Protein AF-A0A268QUN2-F1 (afdb_monomer)

Sequence (66 aa):
SSPSRVNIHALDPVYIVAKISFTPFMDRINVWEVLRNTLTREKGLGGIETRGVLRIGMPYKTKAND

Secondary structure (DSSP, 8-state):
--TT-----THHHHHHHHHHHTS-TTS---HHHHHHTSSSGGGG-------------PPP------

Organism: Shouchella clausii (NCBI:txid79880)

Structure (mmCIF, N/CA/C/O backbone):
data_AF-A0A268QUN2-F1
#
_entry.id   AF-A0A268QUN2-F1
#
loop_
_atom_site.group_PDB
_atom_site.id
_atom_site.type_symbol
_atom_site.label_atom_id
_atom_site.label_alt_id
_atom_site.label_comp_id
_atom_site.label_asym_id
_atom_site.label_entity_id
_atom_site.label_seq_id
_atom_site.pdbx_PDB_ins_code
_atom_site.Cartn_x
_atom_site.Cartn_y
_atom_site.Cartn_z
_atom_site.occupancy
_atom_site.B_iso_or_equiv
_atom_site.auth_seq_id
_atom_site.auth_comp_id
_atom_site.auth_asym_id
_atom_site.auth_atom_id
_atom_site.pdbx_PDB_model_num
ATOM 1 N N . SER A 1 1 ? 12.383 -2.119 -2.160 1.00 52.62 1 SER A N 1
ATOM 2 C CA . SER A 1 1 ? 13.328 -2.454 -3.249 1.00 52.62 1 SER A CA 1
ATOM 3 C C . SER A 1 1 ? 12.566 -3.174 -4.354 1.00 52.62 1 SER A C 1
ATOM 5 O O . SER A 1 1 ? 11.651 -3.916 -4.024 1.00 52.62 1 SER A O 1
ATOM 7 N N . SER A 1 2 ? 12.891 -2.956 -5.637 1.00 60.69 2 SER A N 1
ATOM 8 C CA . SER A 1 2 ? 12.368 -3.790 -6.736 1.00 60.69 2 SER A CA 1
ATOM 9 C C . SER A 1 2 ? 13.338 -4.962 -6.973 1.00 60.69 2 SER A C 1
ATOM 11 O O . SER A 1 2 ? 14.488 -4.703 -7.337 1.00 60.69 2 SER A O 1
ATOM 13 N N . PRO A 1 3 ? 12.930 -6.232 -6.779 1.00 65.88 3 PRO A N 1
ATOM 14 C CA . PRO A 1 3 ? 13.787 -7.403 -6.984 1.00 65.88 3 PRO A CA 1
ATOM 15 C C . PRO A 1 3 ? 14.204 -7.522 -8.444 1.00 65.88 3 PRO A C 1
ATOM 17 O O . PRO A 1 3 ? 15.330 -7.901 -8.750 1.00 65.88 3 PRO A O 1
ATOM 20 N N . SER A 1 4 ? 13.303 -7.124 -9.345 1.00 78.06 4 SER A N 1
ATOM 21 C CA . SER A 1 4 ? 13.517 -7.095 -10.788 1.00 78.06 4 SER A CA 1
ATOM 22 C C . SER A 1 4 ? 14.370 -5.911 -11.254 1.00 78.06 4 SER A C 1
ATOM 24 O O . SER A 1 4 ? 14.534 -5.741 -12.458 1.00 78.06 4 SER A O 1
ATOM 26 N N . ARG A 1 5 ? 14.906 -5.093 -10.331 1.00 72.44 5 ARG A N 1
ATOM 27 C CA . ARG A 1 5 ? 15.729 -3.905 -10.626 1.00 72.44 5 ARG A CA 1
ATOM 28 C C . ARG A 1 5 ? 15.054 -2.945 -11.612 1.00 72.44 5 ARG A C 1
ATOM 30 O O . ARG A 1 5 ? 15.725 -2.319 -12.428 1.00 72.44 5 ARG A O 1
ATOM 37 N N . VAL A 1 6 ? 13.728 -2.829 -11.535 1.00 75.00 6 VAL A N 1
ATOM 38 C CA . VAL A 1 6 ? 12.980 -1.847 -12.324 1.00 75.00 6 VAL A CA 1
ATOM 39 C C . VAL A 1 6 ? 12.878 -0.531 -11.562 1.00 75.00 6 VAL A C 1
ATOM 41 O O . VAL A 1 6 ? 12.789 -0.515 -10.330 1.00 75.00 6 VAL A O 1
ATOM 44 N N . ASN A 1 7 ? 12.883 0.578 -12.300 1.00 77.56 7 ASN A N 1
ATOM 45 C CA . ASN A 1 7 ? 12.647 1.898 -11.730 1.00 77.56 7 ASN A CA 1
ATOM 46 C C . ASN A 1 7 ? 11.211 1.959 -11.205 1.00 77.56 7 ASN A C 1
ATOM 48 O O . ASN A 1 7 ? 10.265 1.967 -11.992 1.00 77.56 7 ASN A O 1
ATOM 52 N N . ILE A 1 8 ? 11.060 1.974 -9.879 1.00 80.69 8 ILE A N 1
ATOM 53 C CA . ILE A 1 8 ? 9.758 2.158 -9.2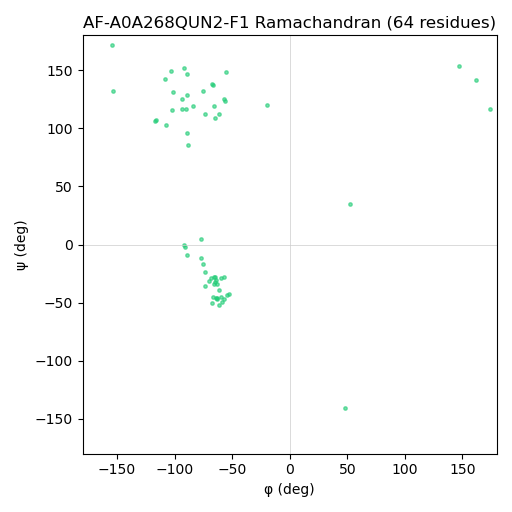42 1.00 80.69 8 ILE A CA 1
ATOM 54 C C . ILE A 1 8 ? 9.344 3.618 -9.350 1.00 80.69 8 ILE A C 1
ATOM 56 O O . ILE A 1 8 ? 10.128 4.525 -9.059 1.00 80.69 8 ILE A O 1
ATOM 60 N N . HIS A 1 9 ? 8.107 3.852 -9.765 1.00 85.25 9 HIS A N 1
ATOM 61 C CA . HIS A 1 9 ? 7.574 5.200 -9.805 1.00 85.25 9 HIS A CA 1
ATOM 62 C C . HIS A 1 9 ? 7.427 5.753 -8.380 1.00 85.25 9 HIS A C 1
ATOM 64 O O . HIS A 1 9 ? 6.942 5.061 -7.486 1.00 85.25 9 HIS A O 1
ATOM 70 N N . ALA A 1 10 ? 7.806 7.016 -8.161 1.00 86.00 10 ALA A N 1
ATOM 71 C CA . ALA A 1 10 ? 7.793 7.634 -6.830 1.00 86.00 10 ALA A CA 1
ATOM 72 C C . ALA A 1 10 ? 6.395 7.656 -6.179 1.00 86.00 10 ALA A C 1
ATOM 74 O O . ALA A 1 10 ? 6.275 7.594 -4.958 1.00 86.00 10 ALA A O 1
ATOM 75 N N . LEU A 1 11 ? 5.337 7.698 -6.994 1.00 85.44 11 LEU A N 1
ATOM 76 C CA . LEU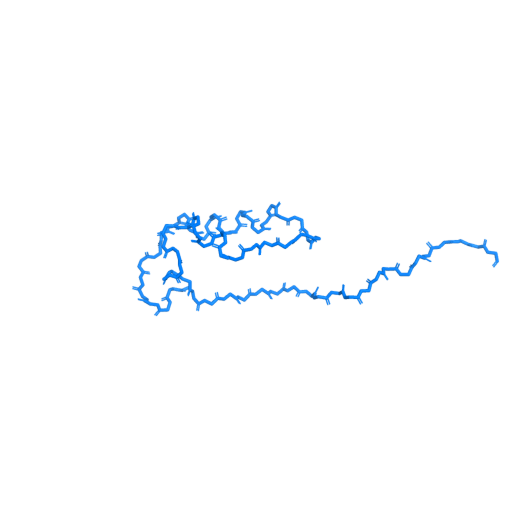 A 1 11 ? 3.944 7.656 -6.535 1.00 85.44 11 LEU A CA 1
ATOM 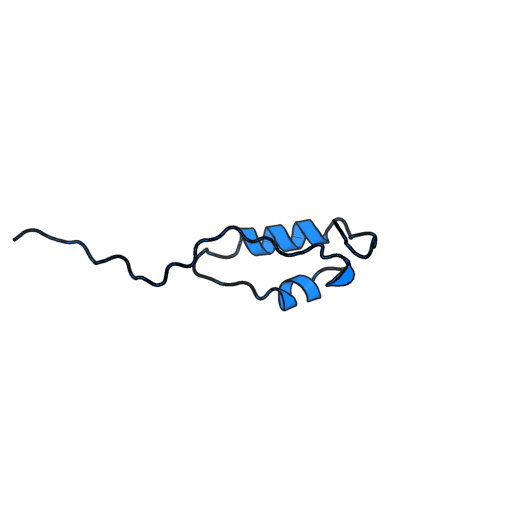77 C C . LEU A 1 11 ? 3.497 6.270 -6.047 1.00 85.44 11 LEU A C 1
ATOM 79 O O . LEU A 1 11 ? 2.575 6.187 -5.244 1.00 85.44 11 LEU A O 1
ATOM 83 N N . ASP A 1 12 ? 4.131 5.185 -6.493 1.00 86.44 12 ASP A N 1
ATOM 84 C CA . ASP A 1 12 ? 3.688 3.824 -6.172 1.00 86.44 12 ASP A CA 1
ATOM 85 C C . ASP A 1 12 ? 3.717 3.520 -4.667 1.00 86.44 12 ASP A C 1
ATOM 87 O O . ASP A 1 12 ? 2.681 3.122 -4.128 1.00 86.44 12 ASP A O 1
ATOM 91 N N . PRO A 1 13 ? 4.832 3.739 -3.937 1.00 85.44 13 PRO A N 1
ATOM 92 C CA . PRO A 1 13 ? 4.836 3.554 -2.489 1.00 85.44 13 PRO A CA 1
ATOM 93 C C . PRO A 1 13 ? 3.915 4.550 -1.773 1.00 85.44 13 PRO A C 1
ATOM 95 O O . PRO A 1 13 ? 3.304 4.181 -0.774 1.00 85.44 13 PRO A O 1
ATOM 98 N N . VAL A 1 14 ? 3.756 5.776 -2.289 1.00 88.12 14 VAL A N 1
ATOM 99 C CA . VAL A 1 14 ? 2.845 6.784 -1.713 1.00 88.12 14 VAL A CA 1
ATOM 100 C C . VAL A 1 14 ? 1.396 6.298 -1.773 1.00 88.12 14 VAL A C 1
ATOM 102 O O . VAL A 1 14 ? 0.685 6.351 -0.771 1.00 88.12 14 VAL A O 1
ATOM 105 N N . TYR A 1 15 ? 0.971 5.765 -2.920 1.00 89.00 15 TYR A N 1
ATOM 106 C CA . TYR A 1 15 ? -0.367 5.211 -3.109 1.00 89.00 15 TYR A CA 1
ATOM 107 C C . TYR A 1 15 ? -0.613 3.987 -2.217 1.00 89.00 15 TYR A C 1
ATOM 109 O O . TYR A 1 15 ? -1.644 3.910 -1.547 1.00 89.00 15 TYR A O 1
ATOM 117 N N . ILE A 1 16 ? 0.346 3.051 -2.168 1.00 86.25 16 ILE A N 1
ATOM 118 C CA . ILE A 1 16 ? 0.260 1.844 -1.330 1.00 86.25 16 ILE A CA 1
ATOM 119 C C . ILE A 1 16 ? 0.103 2.228 0.146 1.00 86.25 16 ILE A C 1
ATOM 121 O O . ILE A 1 16 ? -0.801 1.729 0.816 1.00 86.25 16 ILE A O 1
ATOM 125 N N . VAL A 1 17 ? 0.953 3.130 0.645 1.00 86.19 17 VAL A N 1
ATOM 126 C CA . VAL A 1 17 ? 0.909 3.582 2.042 1.00 86.19 17 VAL A CA 1
ATOM 127 C C . VAL A 1 17 ? -0.405 4.290 2.335 1.00 86.19 17 VAL A C 1
ATOM 129 O O . VAL A 1 17 ? -1.055 3.937 3.311 1.00 86.19 17 VAL A O 1
ATOM 132 N N . ALA A 1 18 ? -0.851 5.212 1.478 1.00 87.75 18 ALA A N 1
ATOM 133 C CA . ALA A 1 18 ? -2.128 5.893 1.665 1.00 87.75 18 ALA A CA 1
ATOM 134 C C . ALA A 1 18 ? -3.288 4.892 1.762 1.00 87.75 18 ALA A C 1
ATOM 136 O O . ALA A 1 18 ? -4.088 4.955 2.695 1.00 87.75 18 ALA A O 1
ATOM 137 N N . LYS A 1 19 ? -3.353 3.912 0.851 1.00 87.75 19 LYS A N 1
ATOM 138 C CA . LYS A 1 19 ? -4.415 2.902 0.876 1.00 87.75 19 LYS A CA 1
ATOM 139 C C . LYS A 1 19 ? -4.388 2.074 2.164 1.00 87.75 19 LYS A C 1
ATOM 141 O O . LYS A 1 19 ? -5.452 1.801 2.714 1.00 87.75 19 LYS A O 1
ATOM 146 N N . ILE A 1 20 ? -3.205 1.715 2.662 1.00 85.44 20 ILE A N 1
ATOM 147 C CA . ILE A 1 20 ? -3.043 0.988 3.930 1.00 85.44 20 ILE A CA 1
ATOM 148 C C . ILE A 1 20 ? -3.446 1.854 5.125 1.00 85.44 20 ILE A C 1
ATOM 150 O O . ILE A 1 20 ? -4.258 1.423 5.937 1.00 85.44 20 ILE A O 1
ATOM 154 N N . SER A 1 21 ? -2.930 3.078 5.216 1.00 86.31 21 SER A N 1
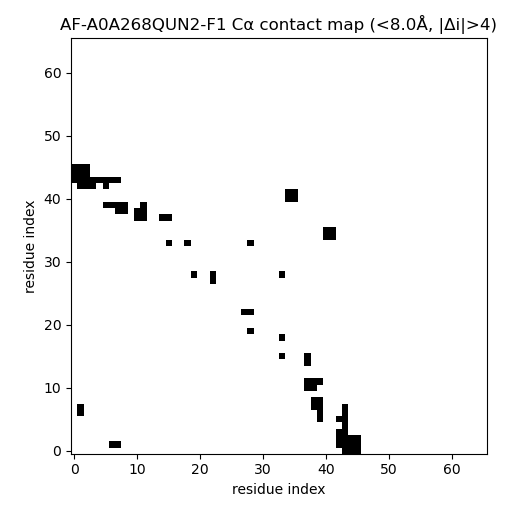ATOM 155 C CA . SER A 1 21 ? -3.176 3.991 6.336 1.00 86.31 21 SER A CA 1
ATOM 156 C C . SER A 1 21 ? -4.639 4.415 6.465 1.00 86.31 21 SER A C 1
ATOM 158 O O . SER A 1 21 ? -5.094 4.666 7.577 1.00 86.31 21 SER A O 1
ATOM 160 N N . PHE A 1 22 ? -5.377 4.484 5.353 1.00 87.25 22 PHE A N 1
ATOM 161 C CA . PHE A 1 22 ? -6.800 4.833 5.349 1.00 87.25 22 PHE A CA 1
ATOM 162 C C . PHE A 1 22 ? -7.745 3.628 5.428 1.00 87.25 22 PHE A C 1
ATOM 164 O O . PHE A 1 22 ? -8.959 3.821 5.441 1.00 87.25 22 PHE A O 1
ATOM 171 N N . THR A 1 23 ? -7.231 2.397 5.488 1.00 84.31 23 THR A N 1
ATOM 172 C CA . THR A 1 23 ? -8.081 1.217 5.682 1.00 84.31 23 THR A CA 1
ATOM 173 C C . THR A 1 23 ? -8.170 0.885 7.175 1.00 84.31 23 THR A C 1
ATOM 175 O O . THR A 1 23 ? -7.130 0.716 7.816 1.00 84.31 23 THR A O 1
ATOM 178 N N . PRO A 1 24 ? -9.382 0.786 7.756 1.00 84.12 24 PRO A N 1
ATOM 179 C CA . PRO A 1 24 ? -9.556 0.368 9.143 1.00 84.12 24 PRO A CA 1
ATOM 180 C C . PRO A 1 24 ? -8.896 -0.983 9.426 1.00 84.12 24 PRO A C 1
ATOM 182 O O . PRO A 1 24 ? -8.897 -1.874 8.585 1.00 84.12 24 PRO A O 1
ATOM 185 N N . PHE A 1 25 ? -8.415 -1.179 10.654 1.00 79.62 25 PHE A N 1
ATOM 186 C CA . PHE A 1 25 ? -7.797 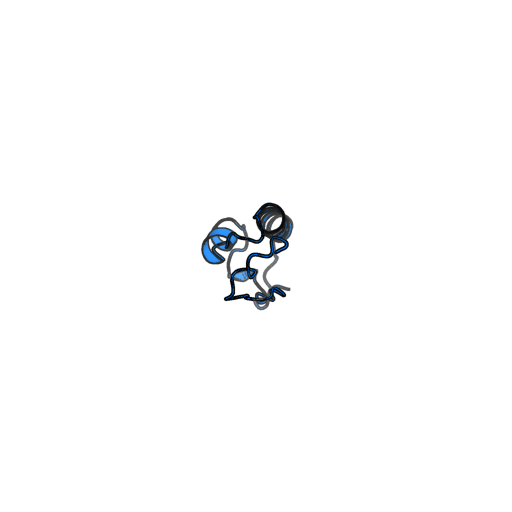-2.445 11.081 1.00 79.62 25 PHE A CA 1
ATOM 187 C C . PHE A 1 25 ? -8.718 -3.674 10.911 1.00 79.62 25 PHE A C 1
ATOM 189 O O . PHE A 1 25 ? -8.231 -4.790 10.735 1.00 79.62 25 PHE A O 1
ATOM 196 N N . MET A 1 26 ? -10.038 -3.476 10.969 1.00 84.31 26 MET A N 1
ATOM 197 C CA . MET A 1 26 ? -11.025 -4.549 10.797 1.00 84.31 26 MET A CA 1
ATOM 198 C C . MET A 1 26 ? -11.178 -4.987 9.335 1.00 84.31 26 MET A C 1
ATOM 200 O O . MET A 1 26 ? -11.694 -6.074 9.077 1.00 84.31 26 MET A O 1
ATOM 204 N N . ASP A 1 27 ? -10.698 -4.171 8.396 1.00 80.19 27 ASP A N 1
ATOM 205 C CA . ASP A 1 27 ? -10.831 -4.397 6.967 1.00 80.19 27 ASP A CA 1
ATOM 206 C C . ASP A 1 27 ? -9.526 -4.919 6.367 1.00 80.19 27 ASP A C 1
ATOM 208 O O . ASP A 1 27 ? -8.414 -4.636 6.818 1.00 80.19 27 ASP A O 1
ATOM 212 N N . ARG A 1 28 ? -9.667 -5.720 5.312 1.00 82.06 28 ARG A N 1
ATOM 213 C CA . ARG A 1 28 ? -8.534 -6.267 4.564 1.00 82.06 28 ARG A CA 1
ATOM 214 C C . ARG A 1 28 ? -8.444 -5.600 3.209 1.00 82.06 28 ARG A C 1
ATOM 216 O O . ARG A 1 28 ? -9.451 -5.381 2.544 1.00 82.06 28 ARG A O 1
ATOM 223 N N . ILE A 1 29 ? -7.215 -5.362 2.772 1.00 83.56 29 ILE A N 1
ATOM 224 C CA . ILE A 1 29 ? -6.940 -4.803 1.454 1.00 83.56 29 ILE A CA 1
ATOM 225 C C . ILE A 1 29 ? -6.508 -5.929 0.526 1.00 83.56 29 ILE A C 1
ATOM 227 O O . ILE A 1 29 ? -5.623 -6.722 0.858 1.00 83.56 29 ILE A O 1
ATOM 231 N N . ASN A 1 30 ? -7.113 -5.992 -0.658 1.00 84.75 30 ASN A N 1
ATOM 232 C CA . ASN A 1 30 ? -6.675 -6.914 -1.690 1.00 84.75 30 ASN A CA 1
ATOM 233 C C . ASN A 1 30 ? -5.363 -6.412 -2.311 1.00 84.75 30 ASN A C 1
ATOM 235 O O . ASN A 1 30 ? -5.334 -5.405 -3.016 1.00 84.75 30 ASN A O 1
ATOM 239 N N . VAL A 1 31 ? -4.278 -7.147 -2.075 1.00 81.81 31 VAL A N 1
ATOM 240 C CA . VAL A 1 31 ? -2.942 -6.842 -2.607 1.00 81.81 31 VAL A CA 1
ATOM 241 C C . VAL A 1 31 ? -2.958 -6.662 -4.128 1.00 81.81 31 VAL A C 1
ATOM 243 O O . VAL A 1 31 ? -2.358 -5.723 -4.641 1.00 81.81 31 VAL A O 1
ATOM 246 N N . TRP A 1 32 ? -3.672 -7.518 -4.861 1.00 82.56 32 TRP A N 1
ATOM 247 C CA . TRP A 1 32 ? -3.728 -7.442 -6.321 1.00 82.56 32 TRP A CA 1
ATOM 248 C C . TRP A 1 32 ? -4.423 -6.179 -6.816 1.00 82.56 32 TRP A C 1
ATOM 250 O O . TRP A 1 32 ? -4.049 -5.643 -7.853 1.00 82.56 32 TRP A O 1
ATOM 260 N N . GLU A 1 33 ? -5.428 -5.694 -6.093 1.00 82.00 33 GLU A N 1
ATOM 261 C CA . GLU A 1 33 ? -6.094 -4.433 -6.420 1.00 82.00 33 GLU A CA 1
ATOM 262 C C . GLU A 1 33 ? -5.153 -3.245 -6.236 1.00 82.00 33 GLU A C 1
ATOM 264 O O . GLU A 1 33 ? -5.028 -2.413 -7.132 1.00 82.00 33 GLU A O 1
ATOM 269 N N . VAL A 1 34 ? -4.426 -3.218 -5.119 1.00 83.56 34 VAL A N 1
ATOM 270 C CA . VAL A 1 34 ? -3.442 -2.171 -4.835 1.00 83.56 34 VAL A CA 1
ATOM 271 C C . VAL A 1 34 ? -2.353 -2.143 -5.903 1.00 83.56 34 VAL A C 1
ATOM 273 O O . VAL A 1 34 ? -2.034 -1.075 -6.414 1.00 83.56 34 VAL A O 1
ATOM 276 N N . LEU A 1 35 ? -1.822 -3.307 -6.285 1.00 83.75 35 LEU A N 1
ATOM 277 C CA . LEU A 1 35 ? -0.760 -3.414 -7.288 1.00 83.75 35 LEU A CA 1
ATOM 278 C C . LEU A 1 35 ? -1.231 -3.084 -8.707 1.00 83.75 35 LEU A C 1
ATOM 280 O O . LEU A 1 35 ? -0.455 -2.558 -9.495 1.00 83.75 35 LEU A O 1
ATOM 284 N N . ARG A 1 36 ? -2.492 -3.358 -9.065 1.00 83.44 36 ARG A N 1
ATOM 285 C CA . ARG A 1 36 ? -3.023 -2.949 -10.378 1.00 83.44 36 ARG A CA 1
ATOM 286 C C . ARG A 1 36 ? -3.094 -1.432 -10.530 1.00 83.44 36 ARG A C 1
ATOM 288 O O . ARG A 1 36 ? -2.997 -0.943 -11.655 1.00 83.44 36 ARG A O 1
ATOM 295 N N . ASN A 1 37 ? -3.253 -0.727 -9.413 1.00 81.50 37 ASN A N 1
ATOM 296 C CA . ASN A 1 37 ? -3.373 0.724 -9.363 1.00 81.50 37 ASN A CA 1
ATOM 297 C C . ASN A 1 37 ? -2.022 1.441 -9.187 1.00 81.50 37 ASN A C 1
ATOM 299 O O . ASN A 1 37 ? -1.994 2.670 -9.193 1.00 81.50 37 ASN A O 1
ATOM 303 N N . THR A 1 38 ? -0.907 0.712 -9.059 1.00 81.94 38 THR A N 1
ATOM 304 C CA . THR A 1 38 ? 0.443 1.291 -9.121 1.00 81.94 38 THR A CA 1
ATOM 305 C C . THR A 1 38 ? 0.993 1.262 -10.548 1.00 81.94 38 THR A C 1
ATOM 307 O O . THR A 1 38 ? 0.637 0.409 -11.362 1.00 81.94 38 THR A O 1
ATOM 310 N N . LEU A 1 39 ? 1.882 2.199 -10.879 1.00 79.56 39 LEU A N 1
ATOM 311 C CA . LEU A 1 39 ? 2.435 2.345 -12.228 1.00 79.56 39 LEU A CA 1
ATOM 312 C C . LEU A 1 39 ? 3.449 1.240 -12.560 1.00 79.56 39 LEU A C 1
ATOM 314 O O . LEU A 1 39 ? 3.486 0.755 -13.690 1.00 79.56 39 LEU A O 1
ATOM 318 N N . THR A 1 40 ? 4.230 0.794 -11.574 1.00 77.31 40 THR A N 1
ATOM 319 C CA . THR A 1 40 ? 5.244 -0.272 -11.724 1.00 77.31 40 THR A CA 1
ATOM 320 C C . THR A 1 40 ? 4.671 -1.674 -11.480 1.00 77.31 40 THR A C 1
ATOM 322 O O . THR A 1 40 ? 5.337 -2.677 -11.755 1.00 77.31 40 THR A O 1
ATOM 325 N N . ARG A 1 41 ? 3.427 -1.752 -10.988 1.00 80.25 41 ARG A N 1
ATOM 326 C CA . ARG A 1 41 ? 2.677 -2.983 -10.709 1.00 80.25 41 ARG A CA 1
ATOM 327 C C . ARG A 1 41 ? 3.486 -4.028 -9.924 1.00 80.25 41 ARG A C 1
ATOM 329 O O . ARG A 1 41 ? 4.245 -3.686 -9.017 1.00 80.25 41 ARG A O 1
ATOM 336 N N . GLU A 1 42 ? 3.334 -5.308 -10.257 1.00 76.56 42 GLU A N 1
ATOM 337 C CA . GLU A 1 42 ? 3.999 -6.437 -9.604 1.00 76.56 42 GLU A CA 1
ATOM 338 C C . GLU A 1 42 ? 5.523 -6.443 -9.789 1.00 76.56 42 GLU A C 1
ATOM 340 O O . GLU A 1 42 ? 6.248 -6.910 -8.915 1.00 76.56 42 GLU A O 1
ATOM 345 N N . LYS A 1 43 ? 6.035 -5.865 -10.883 1.00 73.44 43 LYS A N 1
ATOM 346 C CA . LYS A 1 43 ? 7.479 -5.833 -11.188 1.00 73.44 43 LYS A CA 1
ATOM 347 C C . LYS A 1 43 ? 8.257 -4.937 -10.220 1.00 73.44 43 LYS A C 1
ATOM 349 O O . LYS A 1 43 ? 9.439 -5.161 -9.950 1.00 73.44 43 LYS A O 1
ATOM 354 N N . GLY A 1 44 ? 7.595 -3.915 -9.682 1.00 69.69 44 GLY A N 1
ATOM 355 C CA . GLY A 1 44 ? 8.166 -3.008 -8.690 1.00 69.69 44 GLY A CA 1
ATOM 356 C C . GLY A 1 44 ? 8.234 -3.588 -7.276 1.00 69.69 44 GLY A C 1
ATOM 357 O O . GLY A 1 44 ? 8.884 -2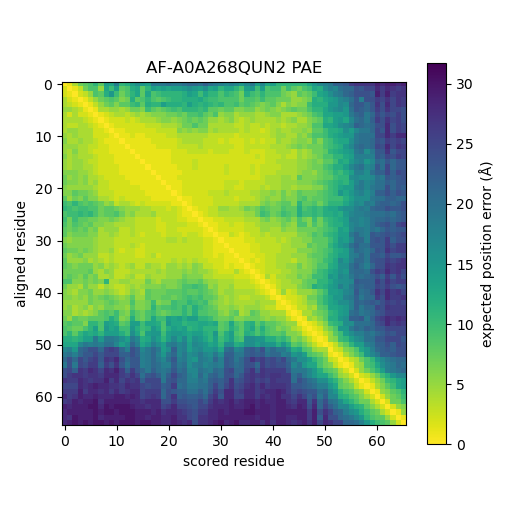.994 -6.413 1.00 69.69 44 GLY A O 1
ATOM 358 N N . LEU A 1 45 ? 7.582 -4.727 -7.020 1.00 71.94 45 LEU A N 1
ATOM 359 C CA . LEU A 1 45 ? 7.341 -5.210 -5.667 1.00 71.94 45 LEU A CA 1
ATOM 360 C C . LEU A 1 45 ? 8.420 -6.188 -5.184 1.00 71.94 45 LEU A C 1
ATOM 362 O O . LEU A 1 45 ? 8.575 -7.287 -5.703 1.00 71.94 45 LEU A O 1
ATOM 366 N N . GLY A 1 46 ? 9.130 -5.762 -4.136 1.00 65.38 46 GLY A N 1
ATOM 367 C CA . GLY A 1 46 ? 10.157 -6.493 -3.374 1.00 65.38 46 GLY A CA 1
ATOM 368 C C . GLY A 1 46 ? 9.735 -7.844 -2.817 1.00 65.38 46 GLY A C 1
ATOM 369 O O . GLY A 1 46 ? 10.484 -8.816 -2.803 1.00 65.38 46 GLY A O 1
ATOM 370 N N . GLY A 1 47 ? 8.531 -7.816 -2.270 1.00 62.75 47 GLY A N 1
ATOM 371 C CA . GLY A 1 47 ? 8.064 -8.671 -1.198 1.00 62.75 47 GLY A CA 1
ATOM 372 C C . GLY A 1 47 ? 7.090 -7.855 -0.352 1.00 62.75 47 GLY A C 1
ATOM 373 O O . GLY A 1 47 ? 7.139 -6.622 -0.347 1.00 62.75 47 GLY A O 1
ATOM 374 N N . ILE A 1 48 ? 6.167 -8.539 0.312 1.00 62.31 48 ILE A N 1
ATOM 375 C CA . ILE A 1 48 ? 5.144 -7.926 1.156 1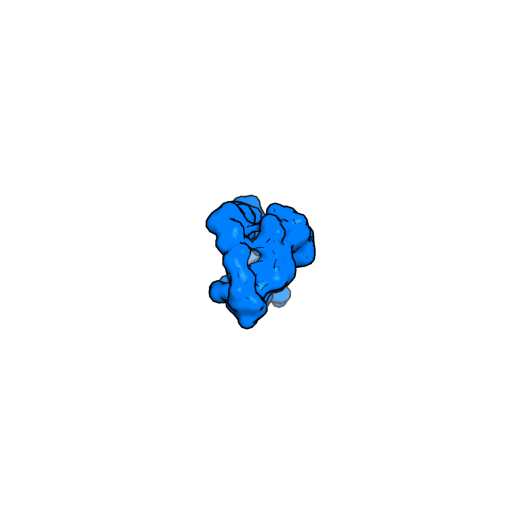.00 62.31 48 ILE A CA 1
ATOM 376 C C . ILE A 1 48 ? 5.417 -8.406 2.573 1.00 62.31 48 ILE A C 1
ATOM 378 O O . ILE A 1 48 ? 5.189 -9.572 2.881 1.00 62.31 48 ILE A O 1
ATOM 382 N N . GLU A 1 49 ? 5.921 -7.521 3.426 1.00 54.19 49 GLU A N 1
ATOM 383 C CA . GLU A 1 49 ? 6.075 -7.797 4.852 1.00 54.19 49 GLU A CA 1
ATOM 384 C C . GLU A 1 49 ? 5.020 -6.994 5.618 1.00 54.19 49 GLU A C 1
ATOM 386 O O . GLU A 1 49 ? 5.129 -5.780 5.783 1.00 54.19 49 GLU A O 1
ATOM 391 N N . THR A 1 50 ? 3.953 -7.663 6.056 1.00 58.03 50 THR A N 1
ATOM 392 C CA . THR A 1 50 ? 2.927 -7.064 6.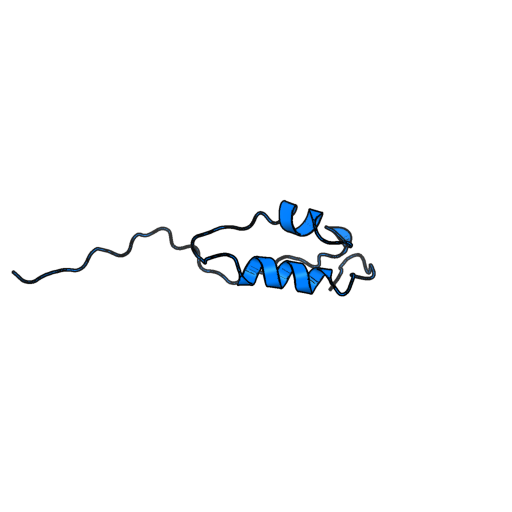919 1.00 58.03 50 THR A CA 1
ATOM 393 C C . THR A 1 50 ? 3.141 -7.530 8.356 1.00 58.03 50 THR A C 1
ATOM 395 O O . THR A 1 50 ? 2.965 -8.712 8.649 1.00 58.03 50 THR A O 1
ATOM 398 N N . ARG A 1 51 ? 3.467 -6.620 9.282 1.00 52.19 51 ARG A N 1
ATOM 399 C CA . ARG A 1 51 ? 3.416 -6.904 10.728 1.00 52.19 51 ARG A CA 1
ATOM 400 C C . ARG A 1 51 ? 2.020 -6.575 11.254 1.00 52.19 51 ARG A C 1
ATOM 402 O O . ARG A 1 51 ? 1.727 -5.427 11.563 1.00 52.19 51 ARG A O 1
ATOM 409 N N . GLY A 1 52 ? 1.161 -7.588 11.350 1.00 53.41 52 GLY A N 1
ATOM 410 C CA . GLY A 1 52 ? -0.182 -7.475 11.920 1.00 53.41 52 GLY A CA 1
ATOM 411 C C . GLY A 1 52 ? -0.651 -8.815 12.480 1.00 53.41 52 GLY A C 1
ATOM 412 O O . GLY A 1 52 ? -0.491 -9.850 11.838 1.00 53.41 52 GLY A O 1
ATOM 413 N N . VAL A 1 53 ? -1.183 -8.808 13.702 1.00 51.81 53 VAL A N 1
ATOM 414 C CA . VAL A 1 53 ? -1.581 -10.021 14.428 1.00 51.81 53 VAL A CA 1
ATOM 415 C C . VAL A 1 53 ? -2.987 -10.438 13.992 1.00 51.81 53 VAL A C 1
ATOM 417 O O . VAL A 1 53 ? -3.948 -9.699 14.197 1.00 51.81 53 VAL A O 1
ATOM 420 N N . LEU A 1 54 ? -3.124 -11.635 13.421 1.00 48.31 54 LEU A N 1
ATOM 421 C CA . LEU A 1 54 ? -4.415 -12.306 13.269 1.00 48.31 54 LEU A CA 1
ATOM 422 C C . LEU A 1 54 ? -4.953 -12.654 14.666 1.00 48.31 54 LEU A C 1
ATOM 424 O O . LEU A 1 54 ? -4.324 -13.429 15.384 1.00 48.31 54 LEU A O 1
ATOM 428 N N . ARG A 1 55 ? -6.123 -12.131 15.050 1.00 52.06 55 ARG A N 1
ATOM 429 C CA . ARG A 1 55 ? -6.836 -12.572 16.259 1.00 52.06 55 ARG A CA 1
ATOM 430 C C . ARG A 1 55 ? -8.181 -13.184 15.879 1.00 52.06 55 ARG A C 1
ATOM 432 O O . ARG A 1 55 ? -9.120 -12.476 15.533 1.00 52.06 55 ARG A O 1
ATOM 439 N N . ILE A 1 56 ? -8.259 -14.510 15.969 1.00 55.38 56 ILE A N 1
ATOM 440 C CA . ILE A 1 56 ? -9.507 -15.278 15.921 1.00 55.38 56 ILE A CA 1
ATOM 441 C C . ILE A 1 56 ? -10.011 -15.358 17.364 1.00 55.38 56 ILE A C 1
ATOM 443 O O . ILE A 1 56 ? -9.646 -16.256 18.113 1.00 55.38 56 ILE A O 1
ATOM 447 N N . GLY A 1 57 ? -10.753 -14.349 17.807 1.00 53.72 57 GLY A N 1
ATOM 448 C CA . GLY A 1 57 ? -11.284 -14.331 19.166 1.00 53.72 57 GLY A CA 1
ATOM 449 C C . GLY A 1 57 ? -11.962 -13.013 19.484 1.00 53.72 57 GLY A C 1
ATOM 450 O O . GLY A 1 57 ? -11.322 -11.963 19.490 1.00 53.72 57 GLY A O 1
ATOM 451 N N . MET A 1 58 ? -13.264 -13.084 19.739 1.00 59.34 58 MET A N 1
ATOM 452 C CA . MET A 1 58 ? -14.069 -11.962 20.207 1.00 59.34 58 MET A CA 1
ATOM 453 C C . MET A 1 58 ? -13.624 -11.593 21.635 1.00 59.34 58 MET A C 1
ATOM 455 O O . MET A 1 58 ? -13.367 -12.505 22.426 1.00 59.34 58 MET A O 1
ATOM 459 N N . PRO A 1 59 ? -13.500 -10.302 22.002 1.00 62.38 59 PRO A N 1
ATOM 460 C CA . PRO A 1 59 ? -13.302 -9.942 23.400 1.00 62.38 59 PRO A CA 1
ATOM 461 C C . PRO A 1 59 ? -14.471 -10.505 24.214 1.00 62.38 59 PRO A C 1
ATOM 463 O O . PRO A 1 59 ? -15.636 -10.261 23.888 1.00 62.38 59 PRO A O 1
ATOM 466 N N . TYR A 1 60 ? -14.153 -11.294 25.243 1.00 60.22 60 TYR A N 1
ATOM 467 C CA . TYR A 1 60 ? -15.144 -11.786 26.194 1.00 60.22 60 TYR A CA 1
ATOM 468 C C . TYR A 1 60 ? -15.859 -10.564 26.778 1.00 60.22 60 TYR A C 1
ATOM 470 O O . TYR A 1 60 ? -15.206 -9.634 27.259 1.00 60.22 60 TYR A O 1
ATOM 478 N N . LYS A 1 61 ? -17.189 -10.516 26.653 1.00 58.91 61 LYS A N 1
ATOM 479 C CA . LYS A 1 61 ? -17.985 -9.410 27.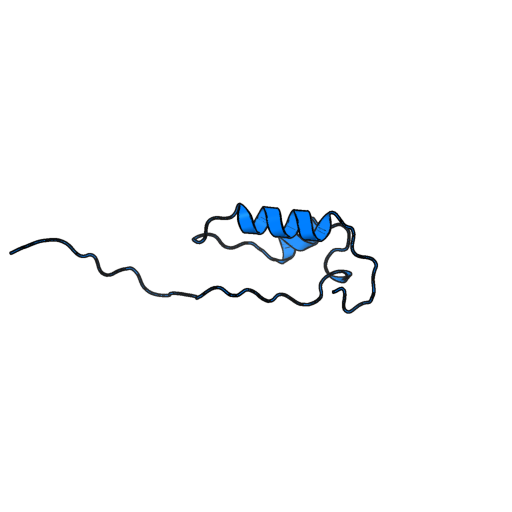186 1.00 58.91 61 LYS A CA 1
ATOM 480 C C . LYS A 1 61 ? -17.783 -9.367 28.699 1.00 58.91 61 LYS A C 1
ATOM 482 O O . LYS A 1 61 ? -18.265 -10.247 29.402 1.00 58.91 61 LYS A O 1
ATOM 487 N N . THR A 1 62 ? -17.126 -8.330 29.201 1.00 66.19 62 THR A N 1
ATOM 488 C CA . THR A 1 62 ? -17.274 -7.949 30.607 1.00 66.19 62 THR A CA 1
ATOM 489 C C . THR A 1 62 ? -18.440 -6.980 30.710 1.00 66.19 62 THR A C 1
ATOM 491 O O . THR A 1 62 ? -18.457 -6.001 29.964 1.00 66.19 62 THR A O 1
ATOM 494 N N . LYS A 1 63 ? -19.384 -7.268 31.617 1.00 56.69 63 LYS A N 1
ATOM 495 C CA . LYS A 1 63 ? -20.055 -6.382 32.603 1.00 56.69 63 LYS A CA 1
ATOM 496 C C . LYS A 1 63 ? -21.349 -7.073 33.082 1.00 56.69 63 LYS A C 1
ATOM 498 O O . LYS A 1 63 ? -22.015 -7.690 32.264 1.00 56.69 63 LYS A O 1
ATOM 503 N N . ALA A 1 64 ? -21.769 -7.010 34.343 1.00 48.00 64 ALA A N 1
ATOM 504 C CA . ALA A 1 64 ? -21.365 -6.221 35.511 1.00 48.00 64 ALA A CA 1
ATOM 505 C C . ALA A 1 64 ? -21.749 -6.999 36.792 1.00 48.00 64 ALA A C 1
ATOM 507 O O . ALA A 1 64 ? -22.423 -8.013 36.669 1.00 48.00 64 ALA A O 1
ATOM 508 N N . ASN A 1 65 ? -21.305 -6.519 37.961 1.00 53.12 65 ASN A N 1
ATOM 509 C CA . ASN A 1 65 ? -21.704 -6.954 39.309 1.00 53.12 65 ASN A CA 1
ATOM 510 C C . ASN A 1 65 ? -23.046 -7.704 39.384 1.00 53.12 65 ASN A C 1
ATOM 512 O O . ASN A 1 65 ? -24.073 -7.104 39.078 1.00 53.12 65 ASN A O 1
ATOM 516 N N . ASP A 1 66 ? -22.981 -8.945 39.866 1.00 47.66 66 ASP A N 1
ATOM 517 C CA . ASP A 1 66 ? -23.775 -9.482 40.979 1.00 47.66 66 ASP A CA 1
ATOM 518 C C . ASP A 1 66 ? -22.889 -10.481 41.745 1.00 47.66 66 ASP A C 1
ATOM 520 O O . ASP A 1 66 ? -22.200 -11.288 41.072 1.00 47.66 66 ASP A O 1
#

Solvent-accessible surface area (backbone atoms only — not comparable to full-atom values): 4500 Å² total; per-residue (Å²): 106,31,76,72,72,46,86,59,50,81,61,35,64,52,52,54,49,50,57,56,74,72,47,56,89,92,58,85,81,60,65,69,61,56,32,70,74,26,88,42,33,73,56,30,51,56,73,86,85,81,94,73,85,88,74,95,68,79,81,78,86,83,84,76,96,130

pLDDT: mean 72.88, std 13.21, range [47.66, 89.0]

Foldseek 3Di:
DQPLPDDFDPCLVVQVVVVVVPDDPVDDDDLQVSQVPGPCRPRRDPDDDDPDDDDPDDPDDDDDDD

InterPro domains:
  IPR008764 Peptidase U57, YabG [PF05582] (1-59)

Radius of gyration: 17.67 Å; Cα contacts (8 Å, |Δi|>4): 43; chains: 1; bounding box: 40×23×53 Å

Mean predicted aligned error: 11.62 Å